Protein AF-A0A956JX40-F1 (afdb_monomer_lite)

Foldseek 3Di:
DVVLVVLVVLLVVLVVDDDPVSLLSNLVSLLLSLLVCLLVVVVVVSVVSLVVLVPRDDDPSSVLSNLQSLLSNCLSVVHCPPPDDPVVLVVVQVVLLVDLANPPVLLSSLVVCVVVVNVVSNLVSLVSCLVRPPDPPVVSCVSVVSSCVPNVVVNVPRDDPPDD

Radius of gyration: 16.61 Å; chains: 1; bounding box: 38×34×50 Å

Secondary structure (DSSP, 8-state):
-HHHHHHHHHHHHHHT--SHHHHHHHHHHHHHHHHHHHHTT-HHHHHHHHHHHHTSPPSHHHHHHHHHHHHHHHHHHT--TTS--HHHHHHHHHHHHTSS--TTHHHHHHHHHHHTT-HHHHHHHHHHHHHT-SS-HHHHHTT-GGGHHHHHHHHHTSPPPP--

Structure (mmCIF, N/CA/C/O backbone):
data_AF-A0A956JX40-F1
#
_entry.id   AF-A0A956JX40-F1
#
loop_
_atom_site.group_PDB
_atom_site.id
_atom_site.type_symbol
_atom_site.label_atom_id
_atom_site.label_alt_id
_atom_site.label_comp_id
_atom_site.label_asym_id
_atom_site.label_entity_id
_atom_site.label_seq_id
_atom_site.pdbx_PDB_ins_code
_atom_site.Cartn_x
_atom_site.Cartn_y
_atom_site.Cartn_z
_atom_site.occupancy
_atom_site.B_iso_or_equiv
_atom_site.auth_seq_id
_atom_site.auth_comp_id
_atom_site.auth_asym_id
_atom_site.auth_atom_id
_atom_site.pdbx_PDB_model_num
ATOM 1 N N . ALA A 1 1 ? -5.109 5.390 -17.761 1.00 65.25 1 ALA A N 1
ATOM 2 C CA . ALA A 1 1 ? -4.733 5.317 -19.189 1.00 65.25 1 ALA A CA 1
ATOM 3 C C . ALA A 1 1 ? -3.409 6.048 -19.447 1.00 65.25 1 ALA A C 1
ATOM 5 O O . ALA A 1 1 ? -2.399 5.370 -19.431 1.00 65.25 1 ALA A O 1
ATOM 6 N N . ALA A 1 2 ? -3.341 7.388 -19.491 1.00 82.44 2 ALA A N 1
ATOM 7 C CA . ALA A 1 2 ? -2.088 8.114 -19.795 1.00 82.44 2 ALA A CA 1
ATOM 8 C C . ALA A 1 2 ? -0.925 7.925 -18.786 1.00 82.44 2 ALA A C 1
ATOM 10 O O . ALA A 1 2 ? 0.239 7.865 -19.172 1.00 82.44 2 ALA A O 1
ATOM 11 N N . ALA A 1 3 ? -1.212 7.804 -17.483 1.00 85.19 3 ALA A N 1
ATOM 12 C CA . ALA A 1 3 ? -0.170 7.597 -16.468 1.00 85.19 3 ALA A CA 1
ATOM 13 C C . ALA A 1 3 ? 0.563 6.248 -16.620 1.00 85.19 3 ALA A C 1
ATOM 15 O O . ALA A 1 3 ? 1.774 6.184 -16.422 1.00 85.19 3 ALA A O 1
ATOM 16 N N . LEU A 1 4 ? -0.151 5.184 -17.012 1.00 90.50 4 LEU A N 1
ATOM 17 C CA . LEU A 1 4 ? 0.455 3.874 -17.279 1.00 90.50 4 LEU A CA 1
ATOM 18 C C . LEU A 1 4 ? 1.392 3.938 -18.490 1.00 90.50 4 LEU A C 1
ATOM 20 O O . LEU A 1 4 ? 2.499 3.409 -18.418 1.00 90.50 4 LEU A O 1
ATOM 24 N N . ASP A 1 5 ? 1.006 4.670 -19.538 1.00 92.12 5 ASP A N 1
ATOM 25 C CA . ASP A 1 5 ? 1.831 4.850 -20.737 1.00 92.12 5 ASP A CA 1
ATOM 26 C C . ASP A 1 5 ? 3.170 5.534 -20.414 1.00 92.12 5 ASP A C 1
ATOM 28 O O . ASP A 1 5 ? 4.213 5.186 -20.972 1.00 92.12 5 ASP A O 1
ATOM 32 N N . HIS A 1 6 ? 3.178 6.483 -19.469 1.00 92.69 6 HIS A N 1
ATOM 33 C CA . HIS A 1 6 ? 4.416 7.105 -18.997 1.00 92.69 6 HIS A CA 1
ATOM 34 C C . HIS A 1 6 ? 5.341 6.106 -18.294 1.00 92.69 6 HIS A C 1
ATOM 36 O O . HIS A 1 6 ? 6.550 6.124 -18.546 1.00 92.69 6 HIS A O 1
ATOM 42 N N . PHE A 1 7 ? 4.797 5.216 -17.459 1.00 93.38 7 PHE A N 1
ATOM 43 C CA . PHE A 1 7 ? 5.583 4.150 -16.837 1.00 93.38 7 PHE A CA 1
ATOM 44 C C . PHE A 1 7 ? 6.122 3.163 -17.879 1.00 93.38 7 PHE A C 1
ATOM 46 O O . PHE A 1 7 ? 7.309 2.840 -17.844 1.00 93.38 7 PHE A O 1
ATOM 53 N N . ASP A 1 8 ? 5.297 2.740 -18.838 1.00 91.81 8 ASP A N 1
ATOM 54 C CA . ASP A 1 8 ? 5.695 1.824 -19.917 1.00 91.81 8 ASP A CA 1
ATOM 55 C C . ASP A 1 8 ? 6.820 2.413 -20.777 1.00 91.81 8 ASP A C 1
ATOM 57 O O . ASP A 1 8 ? 7.834 1.760 -21.061 1.00 91.81 8 ASP A O 1
ATOM 61 N N . ARG A 1 9 ? 6.706 3.699 -21.121 1.00 92.56 9 ARG A N 1
ATOM 62 C CA . ARG A 1 9 ? 7.753 4.424 -21.842 1.00 92.56 9 ARG A CA 1
ATOM 63 C C . ARG A 1 9 ? 9.035 4.542 -21.019 1.00 92.56 9 ARG A C 1
ATOM 65 O O . ARG A 1 9 ? 10.121 4.339 -21.560 1.00 92.56 9 ARG A O 1
ATOM 72 N N . ALA A 1 10 ? 8.933 4.845 -19.726 1.00 92.44 10 ALA A N 1
ATOM 73 C CA . ALA A 1 10 ? 10.093 4.930 -18.843 1.00 92.44 10 ALA A CA 1
ATOM 74 C C . ALA A 1 10 ? 10.813 3.577 -18.708 1.00 92.44 10 ALA A C 1
ATOM 76 O O . ALA A 1 10 ? 12.040 3.528 -18.797 1.00 92.44 10 ALA A O 1
ATOM 77 N N . LEU A 1 11 ? 10.073 2.473 -18.561 1.00 91.25 11 LEU A N 1
ATOM 78 C CA . LEU A 1 11 ? 10.647 1.124 -18.524 1.00 91.25 11 LEU A CA 1
ATOM 79 C C . LEU A 1 11 ? 11.352 0.771 -19.835 1.00 91.25 11 LEU A C 1
ATOM 81 O O . LEU A 1 11 ? 12.468 0.253 -19.797 1.00 91.25 11 LEU A O 1
ATOM 85 N N . THR A 1 12 ? 10.758 1.126 -20.976 1.00 91.94 12 THR A N 1
ATOM 86 C CA . THR A 1 12 ? 11.370 0.934 -22.301 1.00 91.94 12 THR A CA 1
ATOM 87 C C . THR A 1 12 ? 12.703 1.680 -22.413 1.00 91.94 12 THR A C 1
ATOM 89 O O . THR A 1 12 ? 13.715 1.091 -22.792 1.00 91.94 12 THR A O 1
ATOM 92 N N . LEU A 1 13 ? 12.740 2.957 -22.012 1.00 90.50 13 LEU A N 1
ATOM 93 C CA . LEU A 1 13 ? 13.962 3.773 -22.024 1.00 90.50 13 LEU A CA 1
ATOM 94 C C . LEU A 1 13 ? 15.045 3.204 -21.099 1.00 90.50 13 LEU A C 1
ATOM 96 O O . LEU A 1 13 ? 16.218 3.128 -21.468 1.00 90.50 13 LEU A O 1
ATOM 100 N N . LEU A 1 14 ? 14.656 2.768 -19.899 1.00 89.19 14 LEU A N 1
ATOM 101 C CA . LEU A 1 14 ? 15.582 2.185 -18.934 1.00 89.19 14 LEU A CA 1
ATOM 102 C C . LEU A 1 14 ? 16.074 0.803 -19.372 1.00 89.19 14 LEU A C 1
ATOM 104 O O . LEU A 1 14 ? 17.187 0.431 -19.005 1.00 89.19 14 LEU A O 1
ATOM 108 N N . GLY A 1 15 ? 15.287 0.041 -20.139 1.00 84.06 15 GLY A N 1
ATOM 109 C CA . GLY A 1 15 ? 15.596 -1.311 -20.621 1.00 84.06 15 GLY A CA 1
ATOM 110 C C . GLY A 1 15 ? 16.892 -1.407 -21.430 1.00 84.06 15 GLY A C 1
ATOM 111 O O . GLY A 1 15 ? 17.646 -2.365 -21.263 1.00 84.06 15 GLY A O 1
ATOM 112 N N . GLY A 1 16 ? 17.205 -0.379 -22.224 1.00 79.62 16 GLY A N 1
ATOM 113 C CA . GLY A 1 16 ? 18.418 -0.320 -23.050 1.00 79.62 16 GLY A CA 1
ATOM 114 C C . GLY A 1 16 ? 19.705 0.050 -22.303 1.00 79.62 16 GLY A C 1
ATOM 115 O O . GLY A 1 16 ? 20.780 0.034 -22.895 1.00 79.62 16 GLY A O 1
ATOM 116 N N . SER A 1 17 ? 19.621 0.396 -21.015 1.00 80.56 17 SER A N 1
ATOM 117 C CA . SER A 1 17 ? 20.748 0.920 -20.233 1.00 80.56 17 SER A CA 1
ATOM 118 C C . SER A 1 17 ? 21.199 -0.036 -19.124 1.00 80.56 17 SER A C 1
ATOM 120 O O . SER A 1 17 ? 20.430 -0.856 -18.616 1.00 80.56 17 SER A O 1
ATOM 122 N N . ARG A 1 18 ? 22.471 0.078 -18.720 1.00 80.56 18 ARG A N 1
ATOM 123 C CA . ARG A 1 18 ? 23.087 -0.705 -17.633 1.00 80.56 18 ARG A CA 1
ATOM 124 C C . ARG A 1 18 ? 23.665 0.221 -16.564 1.00 80.56 18 ARG A C 1
ATOM 126 O O . ARG A 1 18 ? 24.062 1.342 -16.857 1.00 80.56 18 ARG A O 1
ATOM 133 N N . GLY A 1 19 ? 23.726 -0.263 -15.324 1.00 84.88 19 GLY A N 1
ATOM 134 C CA . GLY A 1 19 ? 24.317 0.454 -14.192 1.00 84.88 19 GLY A CA 1
ATOM 135 C C . GLY A 1 19 ? 23.463 0.378 -12.928 1.00 84.88 19 GLY A C 1
ATOM 136 O O . GLY A 1 19 ? 22.253 0.157 -12.986 1.00 84.88 19 GLY A O 1
ATOM 137 N N . ARG A 1 20 ? 24.093 0.580 -11.764 1.00 81.69 20 ARG A N 1
ATOM 138 C CA . ARG A 1 20 ? 23.421 0.473 -10.456 1.00 81.69 20 ARG A CA 1
ATOM 139 C C . ARG A 1 20 ? 22.258 1.461 -10.314 1.00 81.69 20 ARG A C 1
ATOM 141 O O . ARG A 1 20 ? 21.185 1.078 -9.860 1.00 81.69 20 ARG A O 1
ATOM 148 N N . TRP A 1 21 ? 22.457 2.703 -10.754 1.00 85.62 21 TRP A N 1
ATOM 149 C CA . TRP A 1 21 ? 21.423 3.742 -10.743 1.00 85.62 21 TRP A CA 1
ATOM 150 C C . TRP A 1 21 ? 20.262 3.428 -11.687 1.00 85.62 21 TRP A C 1
ATOM 152 O O . TRP A 1 21 ? 19.109 3.612 -11.315 1.00 85.62 21 TRP A O 1
ATOM 162 N N . VAL A 1 22 ? 20.555 2.872 -12.866 1.00 87.88 22 VAL A N 1
ATOM 163 C CA . VAL A 1 22 ? 19.535 2.426 -13.828 1.00 87.88 22 VAL A CA 1
ATOM 164 C C . VAL A 1 22 ? 18.705 1.285 -13.242 1.00 87.88 22 VAL A C 1
ATOM 166 O O . VAL A 1 22 ? 17.486 1.290 -13.373 1.00 87.88 22 VAL A O 1
ATOM 169 N N . SER A 1 23 ? 19.341 0.336 -12.548 1.00 86.81 23 SER A N 1
ATOM 170 C CA . SER A 1 23 ? 18.646 -0.758 -11.857 1.00 86.81 23 SER A CA 1
ATOM 171 C C . SER A 1 23 ? 17.694 -0.241 -10.776 1.00 86.81 23 SER A C 1
ATOM 173 O O . SER A 1 23 ? 16.539 -0.659 -10.720 1.00 86.81 23 SER A O 1
ATOM 175 N N . ALA A 1 24 ? 18.152 0.702 -9.947 1.00 88.50 24 ALA A N 1
ATOM 176 C CA . ALA A 1 24 ? 17.311 1.317 -8.924 1.00 88.50 24 ALA A CA 1
ATOM 177 C C . ALA A 1 24 ? 16.143 2.093 -9.556 1.00 88.50 24 ALA A C 1
ATOM 179 O O . ALA A 1 24 ? 14.994 1.904 -9.166 1.00 88.50 24 ALA A O 1
ATOM 180 N N . ALA A 1 25 ? 16.407 2.898 -10.590 1.00 90.75 25 ALA A N 1
ATOM 181 C CA . ALA A 1 25 ? 15.365 3.611 -11.324 1.00 90.75 25 ALA A CA 1
ATOM 182 C C . ALA A 1 25 ? 14.337 2.646 -11.933 1.00 90.75 25 ALA A C 1
ATOM 184 O O . ALA A 1 25 ? 13.138 2.854 -11.777 1.00 90.75 25 ALA A O 1
ATOM 185 N N . ARG A 1 26 ? 14.784 1.546 -12.552 1.00 90.31 26 ARG A N 1
ATOM 186 C CA . ARG A 1 26 ? 13.894 0.538 -13.143 1.00 90.31 26 ARG A CA 1
ATOM 187 C C . ARG A 1 26 ? 12.998 -0.107 -12.092 1.00 90.31 26 ARG A C 1
ATOM 189 O O . ARG A 1 26 ? 11.797 -0.187 -12.307 1.00 90.31 26 ARG A O 1
ATOM 196 N N . ALA A 1 27 ? 13.550 -0.505 -10.948 1.00 90.62 27 ALA A N 1
ATOM 197 C CA . ALA A 1 27 ? 12.760 -1.074 -9.857 1.00 90.62 27 ALA A CA 1
ATOM 198 C C . ALA A 1 27 ? 11.765 -0.065 -9.260 1.00 90.62 27 ALA A C 1
ATOM 200 O O . ALA A 1 27 ? 10.644 -0.434 -8.911 1.00 90.62 27 ALA A O 1
ATOM 201 N N . MET A 1 28 ? 12.137 1.216 -9.175 1.00 91.88 28 MET A N 1
ATOM 202 C CA . MET A 1 28 ? 11.223 2.274 -8.741 1.00 91.88 28 MET A CA 1
ATOM 203 C C . MET A 1 28 ? 10.053 2.427 -9.719 1.00 91.88 28 MET A C 1
ATOM 205 O O . MET A 1 28 ? 8.903 2.367 -9.302 1.00 91.88 28 MET A O 1
ATOM 209 N N . VAL A 1 29 ? 10.337 2.553 -11.017 1.00 93.06 29 VAL A N 1
ATOM 210 C CA . VAL A 1 29 ? 9.310 2.690 -12.062 1.00 93.06 29 VAL A CA 1
ATOM 211 C C . VAL A 1 29 ? 8.418 1.444 -12.116 1.00 93.06 29 VAL A C 1
ATOM 213 O O . VAL A 1 29 ? 7.198 1.577 -12.152 1.00 93.06 29 VAL A O 1
ATOM 216 N N . ALA A 1 30 ? 8.999 0.243 -12.055 1.00 92.88 30 ALA A N 1
ATOM 217 C CA . ALA A 1 30 ? 8.253 -1.014 -12.078 1.00 92.88 30 ALA A CA 1
ATOM 218 C C . ALA A 1 30 ? 7.329 -1.163 -10.859 1.00 92.88 30 ALA A C 1
ATOM 220 O O . ALA A 1 30 ? 6.160 -1.512 -11.013 1.00 92.88 30 ALA A O 1
ATOM 221 N N . SER A 1 31 ? 7.816 -0.851 -9.653 1.00 94.00 31 SER A N 1
ATOM 222 C CA . SER A 1 31 ? 6.989 -0.937 -8.439 1.00 94.00 31 SER A CA 1
ATOM 223 C C . SER A 1 31 ? 5.857 0.088 -8.457 1.00 94.00 31 SER A C 1
ATOM 225 O O . SER A 1 31 ? 4.710 -0.293 -8.244 1.00 94.00 31 SER A O 1
ATOM 227 N N . SER A 1 32 ? 6.126 1.347 -8.820 1.00 93.31 32 SER A N 1
ATOM 228 C CA . SER A 1 32 ? 5.081 2.372 -8.959 1.00 93.31 32 SER A CA 1
ATOM 229 C C . SER A 1 32 ? 4.034 2.014 -10.015 1.00 93.31 32 SER A C 1
ATOM 231 O O . SER A 1 32 ? 2.841 2.183 -9.773 1.00 93.31 32 SER A O 1
ATOM 233 N N . ARG A 1 33 ? 4.455 1.460 -11.159 1.00 95.19 33 ARG A N 1
ATOM 234 C CA . ARG A 1 33 ? 3.534 0.950 -12.181 1.00 95.19 33 ARG A CA 1
ATOM 235 C C . ARG A 1 33 ? 2.650 -0.168 -11.634 1.00 95.19 33 ARG A C 1
ATOM 237 O O . ARG A 1 33 ? 1.445 -0.150 -11.857 1.00 95.19 33 ARG A O 1
ATOM 244 N N . THR A 1 34 ? 3.245 -1.123 -10.922 1.00 95.56 34 THR A N 1
ATOM 245 C CA . THR A 1 34 ? 2.523 -2.266 -10.343 1.00 95.56 34 THR A CA 1
ATOM 246 C C . THR A 1 34 ? 1.482 -1.798 -9.329 1.00 95.56 34 THR A C 1
ATOM 248 O O . THR A 1 34 ? 0.342 -2.250 -9.364 1.00 95.56 34 THR A O 1
ATOM 251 N N . MET A 1 35 ? 1.840 -0.840 -8.468 1.00 93.81 35 MET A N 1
ATOM 252 C CA . MET A 1 35 ? 0.905 -0.245 -7.509 1.00 93.81 35 MET A CA 1
ATOM 253 C C . MET A 1 35 ? -0.255 0.460 -8.217 1.00 93.81 35 MET A C 1
ATOM 255 O O . MET A 1 35 ? -1.408 0.246 -7.859 1.00 93.81 35 MET A O 1
ATOM 259 N N . LEU A 1 36 ? 0.027 1.226 -9.277 1.00 93.81 36 LEU A N 1
ATOM 260 C CA . LEU A 1 36 ? -1.019 1.874 -10.066 1.00 93.81 36 LEU A CA 1
ATOM 261 C C . LEU A 1 36 ? -1.959 0.858 -10.739 1.00 93.81 36 LEU A C 1
ATOM 263 O O . LEU A 1 36 ? -3.162 1.088 -10.780 1.00 93.81 36 LEU A O 1
ATOM 267 N N . LEU A 1 37 ? -1.446 -0.265 -11.252 1.00 95.31 37 LEU A N 1
ATOM 268 C CA . LEU A 1 37 ? -2.291 -1.322 -11.827 1.00 95.31 37 LEU A CA 1
ATOM 269 C C . LEU A 1 37 ? -3.239 -1.923 -10.776 1.00 95.31 37 LEU A C 1
ATOM 271 O O . LEU A 1 37 ? -4.420 -2.116 -11.064 1.00 95.31 37 LEU A O 1
ATOM 275 N N . TRP A 1 38 ? -2.754 -2.149 -9.552 1.00 94.94 38 TRP A N 1
ATOM 276 C CA . TRP A 1 38 ? -3.580 -2.602 -8.428 1.00 94.94 38 TRP A CA 1
ATOM 277 C C . TRP A 1 38 ? -4.667 -1.591 -8.030 1.00 94.94 38 TRP A C 1
ATOM 279 O O . TRP A 1 38 ? -5.816 -1.981 -7.791 1.00 94.94 38 TRP A O 1
ATOM 289 N N . GLU A 1 39 ? -4.338 -0.298 -8.000 1.00 91.69 39 GLU A N 1
ATOM 290 C CA . GLU A 1 39 ? -5.308 0.777 -7.739 1.00 91.69 39 GLU A CA 1
ATOM 291 C C . GLU A 1 39 ? -6.381 0.853 -8.833 1.00 91.69 39 GLU A C 1
ATOM 293 O O . GLU A 1 39 ? -7.571 0.943 -8.535 1.00 91.69 39 GLU A O 1
ATOM 298 N N . LEU A 1 40 ? -5.984 0.718 -10.101 1.00 92.69 40 LEU A N 1
ATOM 299 C CA . LEU A 1 40 ? -6.898 0.737 -11.248 1.00 92.69 40 LEU A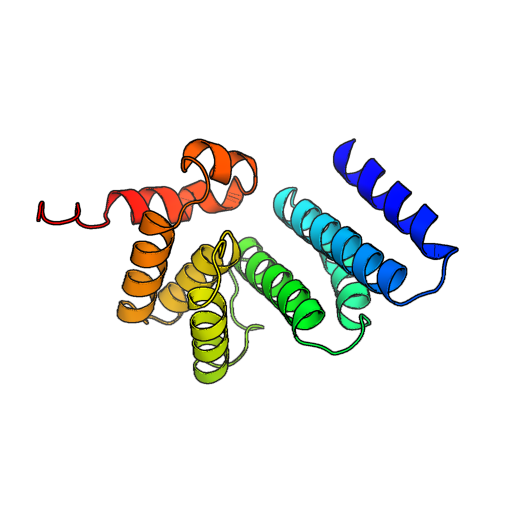 CA 1
ATOM 300 C C . LEU A 1 40 ? -7.730 -0.547 -11.406 1.00 92.69 40 LEU A C 1
ATOM 302 O O . LEU A 1 40 ? -8.610 -0.592 -12.261 1.00 92.69 40 LEU A O 1
ATOM 306 N N . GLY A 1 41 ? -7.469 -1.589 -10.609 1.00 93.00 41 GLY A N 1
ATOM 307 C CA . GLY A 1 41 ? -8.165 -2.875 -10.713 1.00 93.00 41 GLY A CA 1
ATOM 308 C C . GLY A 1 41 ? -7.725 -3.739 -11.903 1.00 93.00 41 GLY A C 1
ATOM 309 O O . GLY A 1 41 ? -8.385 -4.724 -12.221 1.00 93.00 41 GLY A O 1
ATOM 310 N N . GLU A 1 42 ? -6.594 -3.418 -12.531 1.00 94.94 42 GLU A N 1
ATOM 311 C CA . GLU A 1 42 ? -5.995 -4.135 -13.667 1.00 94.94 42 GLU A CA 1
ATOM 312 C C . GLU A 1 42 ? -5.235 -5.385 -13.180 1.00 94.94 42 GLU A C 1
ATOM 314 O O . GLU A 1 42 ? -4.018 -5.507 -13.348 1.00 94.94 42 GLU A O 1
ATOM 319 N N . ARG A 1 43 ? -5.953 -6.299 -12.512 1.00 93.94 43 ARG A N 1
ATOM 320 C CA . ARG A 1 43 ? -5.384 -7.400 -11.710 1.00 93.94 43 ARG A CA 1
ATOM 321 C C . ARG A 1 43 ? -4.424 -8.290 -12.493 1.00 93.94 43 ARG A C 1
ATOM 323 O O . ARG A 1 43 ? -3.287 -8.456 -12.069 1.00 93.94 43 ARG A O 1
ATOM 330 N N . ASP A 1 44 ? -4.832 -8.792 -13.655 1.00 93.81 44 ASP A N 1
ATOM 331 C CA . ASP A 1 44 ? -4.004 -9.711 -14.452 1.00 93.81 44 ASP A CA 1
ATOM 332 C C . ASP A 1 44 ? -2.675 -9.066 -14.870 1.00 93.81 44 ASP A C 1
ATOM 334 O O . ASP A 1 44 ? -1.611 -9.688 -14.832 1.00 93.81 44 ASP A O 1
ATOM 338 N N . ARG A 1 45 ? -2.715 -7.774 -15.217 1.00 94.06 45 ARG A N 1
ATOM 339 C CA . ARG A 1 45 ? -1.520 -7.000 -15.573 1.00 94.06 45 ARG A CA 1
ATOM 340 C C . ARG A 1 45 ? -0.650 -6.715 -14.354 1.00 94.06 45 ARG A C 1
ATOM 342 O O . ARG A 1 45 ? 0.573 -6.730 -14.483 1.00 94.06 45 ARG A O 1
ATOM 349 N N . ALA A 1 46 ? -1.258 -6.438 -13.201 1.00 95.00 46 ALA A N 1
ATOM 350 C CA . ALA A 1 46 ? -0.538 -6.231 -11.950 1.00 95.00 46 ALA A CA 1
ATOM 351 C C . ALA A 1 46 ? 0.194 -7.514 -11.526 1.00 95.00 46 ALA A C 1
ATOM 353 O O . ALA A 1 46 ? 1.385 -7.473 -11.216 1.00 95.00 46 ALA A O 1
ATOM 354 N N . GLU A 1 47 ? -0.474 -8.664 -11.604 1.00 93.56 47 GLU A N 1
ATOM 355 C CA . GLU A 1 47 ? 0.123 -9.965 -11.292 1.00 93.56 47 GLU A CA 1
ATOM 356 C C . GLU A 1 47 ? 1.278 -10.308 -12.235 1.00 93.56 47 GLU A C 1
ATOM 358 O O . GLU A 1 47 ? 2.347 -10.712 -11.777 1.00 93.56 47 GLU A O 1
ATOM 363 N N . ALA A 1 48 ? 1.134 -10.048 -13.540 1.00 91.75 48 ALA A N 1
ATOM 364 C CA . ALA A 1 48 ? 2.222 -10.254 -14.498 1.00 91.75 48 ALA A CA 1
ATOM 365 C C . ALA A 1 48 ? 3.500 -9.476 -14.116 1.00 91.75 48 ALA A C 1
ATOM 367 O O . ALA A 1 48 ? 4.611 -9.981 -14.277 1.00 91.75 48 ALA A O 1
ATOM 368 N N . THR A 1 49 ? 3.359 -8.276 -13.541 1.00 90.88 49 THR A N 1
ATOM 369 C CA . THR A 1 49 ? 4.505 -7.466 -13.092 1.00 90.88 49 THR A CA 1
ATOM 370 C C . THR A 1 49 ? 5.125 -7.908 -11.767 1.00 90.88 49 THR A C 1
ATOM 372 O O . THR A 1 49 ? 6.273 -7.555 -11.482 1.00 90.88 49 THR A O 1
ATOM 375 N N . MET A 1 50 ? 4.429 -8.713 -10.958 1.00 89.50 50 MET A N 1
ATOM 376 C CA . MET A 1 50 ? 4.966 -9.209 -9.684 1.00 89.50 50 MET A CA 1
ATOM 377 C C . MET A 1 50 ? 6.219 -10.070 -9.893 1.00 89.50 50 MET A C 1
ATOM 379 O O . MET A 1 50 ? 7.178 -9.966 -9.123 1.00 89.50 50 MET A O 1
ATOM 383 N N . ALA A 1 51 ? 6.249 -10.869 -10.964 1.00 83.38 51 ALA A N 1
ATOM 384 C CA . ALA A 1 51 ? 7.404 -11.691 -11.323 1.00 83.38 51 ALA A CA 1
ATOM 385 C C . ALA A 1 51 ? 8.646 -10.840 -11.650 1.00 83.38 51 ALA A C 1
ATOM 387 O O . ALA A 1 51 ? 9.758 -11.158 -11.225 1.00 83.38 51 ALA A O 1
ATOM 388 N N . GLU A 1 52 ? 8.461 -9.715 -12.344 1.00 82.31 52 GLU A N 1
ATOM 389 C CA . GLU A 1 52 ? 9.550 -8.785 -12.667 1.00 82.31 52 GLU A CA 1
ATOM 390 C C . GLU A 1 52 ? 10.129 -8.134 -11.405 1.00 82.31 52 GLU A C 1
ATOM 392 O O . GLU A 1 52 ? 11.346 -7.982 -11.271 1.00 82.31 52 GLU A O 1
ATOM 397 N N . LEU A 1 53 ? 9.268 -7.789 -10.442 1.00 87.12 53 LEU A N 1
ATOM 398 C CA . LEU A 1 53 ? 9.694 -7.247 -9.153 1.00 87.12 53 LEU A CA 1
ATOM 399 C C . LEU A 1 53 ? 10.460 -8.273 -8.319 1.00 87.12 53 LEU A C 1
ATOM 401 O O . LEU A 1 53 ? 11.451 -7.911 -7.677 1.00 87.12 53 LEU A O 1
ATOM 405 N N . ALA A 1 54 ? 10.049 -9.540 -8.349 1.00 85.94 54 ALA A N 1
ATOM 406 C CA . ALA A 1 54 ? 10.759 -10.625 -7.677 1.00 85.94 54 ALA A CA 1
ATOM 407 C C . ALA A 1 54 ? 12.186 -10.814 -8.225 1.00 85.94 54 ALA A C 1
ATOM 409 O O . ALA A 1 54 ? 13.092 -11.147 -7.466 1.00 85.94 54 ALA A O 1
ATOM 410 N N . ALA A 1 55 ? 12.409 -10.521 -9.510 1.00 84.38 55 ALA A N 1
ATOM 411 C CA . ALA A 1 55 ? 13.721 -10.602 -10.153 1.00 84.38 55 ALA A CA 1
ATOM 412 C C . ALA A 1 55 ? 14.645 -9.394 -9.875 1.00 84.38 55 ALA A C 1
ATOM 414 O O . ALA A 1 55 ? 15.800 -9.385 -10.309 1.00 84.38 55 ALA A O 1
ATOM 415 N N . THR A 1 56 ? 14.173 -8.352 -9.176 1.00 86.56 56 THR A N 1
ATOM 416 C CA . THR A 1 56 ? 15.028 -7.200 -8.837 1.00 86.56 56 THR A CA 1
ATOM 417 C C . THR A 1 56 ? 16.104 -7.580 -7.806 1.00 86.56 56 THR A C 1
ATOM 419 O O . THR A 1 56 ? 15.863 -8.452 -6.970 1.00 86.56 56 THR A O 1
ATOM 422 N N . PRO A 1 57 ? 17.290 -6.931 -7.811 1.00 88.25 57 PRO A N 1
ATOM 423 C CA . PRO A 1 57 ? 18.408 -7.323 -6.950 1.00 88.25 57 PRO A CA 1
ATOM 424 C C . PRO A 1 57 ? 18.059 -7.419 -5.452 1.00 88.25 57 PRO A C 1
ATOM 426 O O . PRO A 1 57 ? 17.114 -6.774 -4.977 1.00 88.25 57 PRO A O 1
ATOM 429 N N . PRO A 1 58 ? 18.836 -8.183 -4.665 1.00 89.00 58 PRO A N 1
ATOM 430 C CA . PRO A 1 58 ? 18.702 -8.163 -3.216 1.00 89.00 58 PRO A CA 1
ATOM 431 C C . PRO A 1 58 ? 19.130 -6.804 -2.645 1.00 89.00 58 PRO A C 1
ATOM 433 O O . PRO A 1 58 ? 19.906 -6.054 -3.246 1.00 89.00 58 PRO A O 1
ATOM 436 N N . GLY A 1 59 ? 18.638 -6.496 -1.447 1.00 90.12 59 GLY A N 1
ATOM 437 C CA . GLY A 1 59 ? 19.027 -5.312 -0.683 1.00 90.12 59 GLY A CA 1
ATOM 438 C C . GLY A 1 59 ? 17.834 -4.590 -0.072 1.00 90.12 59 GLY A C 1
ATOM 439 O O . GLY A 1 59 ? 16.739 -4.596 -0.630 1.00 90.12 59 GLY A O 1
ATOM 440 N N . ALA A 1 60 ? 18.064 -3.923 1.061 1.00 89.00 60 ALA A N 1
ATOM 441 C CA . ALA A 1 60 ? 17.008 -3.323 1.881 1.00 89.00 60 ALA A CA 1
ATOM 442 C C . ALA A 1 60 ? 16.074 -2.382 1.099 1.00 89.00 60 ALA A C 1
ATOM 444 O O . ALA A 1 60 ? 14.864 -2.390 1.311 1.00 89.00 60 ALA A O 1
ATOM 445 N N . TRP A 1 61 ? 16.620 -1.602 0.162 1.00 88.44 61 TRP A N 1
ATOM 446 C CA . TRP A 1 61 ? 15.824 -0.692 -0.662 1.00 88.44 61 TRP A CA 1
ATOM 447 C C . TRP A 1 61 ? 14.909 -1.425 -1.661 1.00 88.44 61 TRP A C 1
ATOM 449 O O . TRP A 1 61 ? 13.755 -1.037 -1.819 1.00 88.44 61 TRP A O 1
ATOM 459 N N . TYR A 1 62 ? 15.387 -2.495 -2.309 1.00 91.69 62 TYR A N 1
ATOM 460 C CA . TYR A 1 62 ? 14.566 -3.296 -3.227 1.00 91.69 62 TYR A CA 1
ATOM 461 C C . TYR A 1 62 ? 13.521 -4.113 -2.462 1.00 91.69 62 TYR A C 1
ATOM 463 O O . TYR A 1 62 ? 12.363 -4.166 -2.871 1.00 91.69 62 TYR A O 1
ATOM 471 N N . GLU A 1 63 ? 13.906 -4.681 -1.314 1.00 91.69 63 GLU A N 1
ATOM 472 C CA . GLU A 1 63 ? 12.985 -5.408 -0.437 1.00 91.69 63 GLU A CA 1
ATOM 473 C C . GLU A 1 63 ? 11.837 -4.534 0.039 1.00 91.69 63 GLU A C 1
ATOM 475 O O . GLU A 1 63 ? 10.687 -4.957 0.006 1.00 91.69 63 GLU A O 1
ATOM 480 N N . LEU A 1 64 ? 12.121 -3.288 0.414 1.00 90.25 64 LEU A N 1
ATOM 481 C CA . LEU A 1 64 ? 11.076 -2.337 0.759 1.00 90.25 64 LEU A CA 1
ATOM 482 C C . LEU A 1 64 ? 10.034 -2.208 -0.361 1.00 90.25 64 LEU A C 1
ATOM 484 O O . LEU A 1 64 ? 8.839 -2.290 -0.100 1.00 90.25 64 LEU A O 1
ATOM 488 N N . ARG A 1 65 ? 10.480 -2.018 -1.609 1.00 91.19 65 ARG A N 1
ATOM 489 C CA . ARG A 1 65 ? 9.571 -1.865 -2.754 1.00 91.19 65 ARG A CA 1
ATOM 490 C C . ARG A 1 65 ? 8.743 -3.126 -2.987 1.00 91.19 65 ARG A C 1
ATOM 492 O O . ARG A 1 65 ? 7.547 -3.017 -3.234 1.00 91.19 65 ARG A O 1
ATOM 499 N N . ARG A 1 66 ? 9.351 -4.311 -2.861 1.00 92.56 66 ARG A N 1
ATOM 500 C CA . ARG A 1 66 ? 8.631 -5.592 -2.948 1.00 92.56 66 ARG A CA 1
ATOM 501 C C . ARG A 1 66 ? 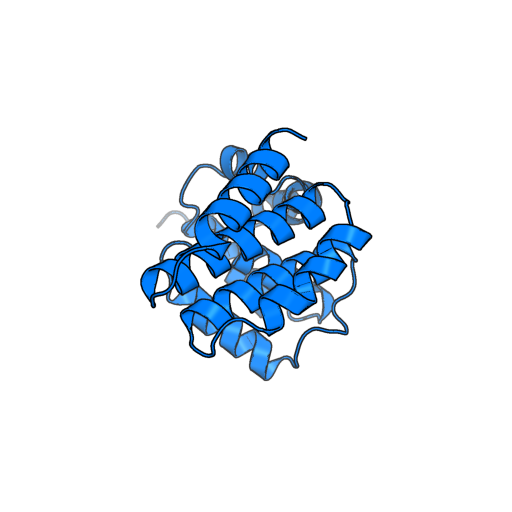7.556 -5.711 -1.867 1.00 92.56 66 ARG A C 1
ATOM 503 O O . ARG A 1 66 ? 6.435 -6.1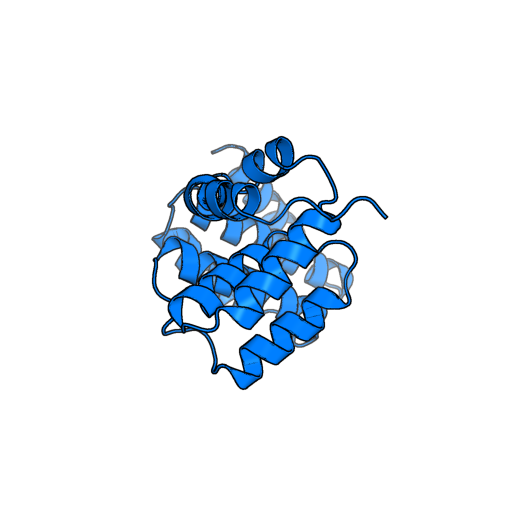03 -2.172 1.00 92.56 66 ARG A O 1
ATOM 510 N N . ARG A 1 67 ? 7.881 -5.354 -0.622 1.00 93.69 67 ARG A N 1
ATOM 511 C CA . ARG A 1 67 ? 6.949 -5.407 0.518 1.00 93.69 67 ARG A CA 1
ATOM 512 C C . ARG A 1 67 ? 5.759 -4.475 0.322 1.00 93.69 67 ARG A C 1
ATOM 514 O O . ARG A 1 67 ? 4.634 -4.935 0.456 1.00 93.69 67 ARG A O 1
ATOM 521 N N . ALA A 1 68 ? 6.003 -3.225 -0.073 1.00 93.12 68 ALA A N 1
ATOM 522 C CA . ALA A 1 68 ? 4.947 -2.250 -0.351 1.00 93.12 68 ALA A CA 1
ATOM 523 C C . ALA A 1 68 ? 3.931 -2.783 -1.376 1.00 93.12 68 ALA A C 1
ATOM 525 O O . ALA A 1 68 ? 2.723 -2.753 -1.151 1.00 93.12 68 ALA A O 1
ATOM 526 N N . VAL A 1 69 ? 4.423 -3.364 -2.476 1.00 95.06 69 VAL A N 1
ATOM 527 C CA . VAL A 1 69 ? 3.561 -3.953 -3.508 1.00 95.06 69 VAL A CA 1
ATOM 528 C C . VAL A 1 69 ? 2.810 -5.186 -2.990 1.00 95.06 69 VAL A C 1
ATOM 530 O O . VAL A 1 69 ? 1.625 -5.331 -3.279 1.00 95.06 69 VAL A O 1
ATOM 533 N N . ARG A 1 70 ? 3.460 -6.064 -2.211 1.00 95.69 70 ARG A N 1
ATOM 534 C CA . ARG A 1 70 ? 2.805 -7.245 -1.611 1.00 95.69 70 ARG A CA 1
ATOM 535 C C . ARG A 1 70 ? 1.682 -6.857 -0.651 1.00 95.69 70 ARG A C 1
ATOM 537 O O . ARG A 1 70 ? 0.624 -7.474 -0.696 1.00 95.69 70 ARG A O 1
ATOM 544 N N . LEU A 1 71 ? 1.904 -5.840 0.178 1.00 96.69 71 LEU A N 1
ATOM 545 C CA . LEU A 1 71 ? 0.900 -5.317 1.101 1.00 96.69 71 LEU A CA 1
ATOM 546 C C . LEU A 1 71 ? -0.295 -4.726 0.350 1.00 96.69 71 LEU A C 1
ATOM 548 O O . LEU A 1 71 ? -1.436 -5.058 0.658 1.00 96.69 71 LEU A O 1
ATOM 552 N N . LEU A 1 72 ? -0.043 -3.918 -0.684 1.00 95.81 72 LEU A N 1
ATOM 553 C CA . LEU A 1 72 ? -1.119 -3.362 -1.503 1.00 95.81 72 LEU A CA 1
ATOM 554 C C . LEU A 1 72 ? -1.899 -4.462 -2.232 1.00 95.81 72 LEU A C 1
ATOM 556 O O . LEU A 1 72 ? -3.123 -4.427 -2.249 1.00 95.81 72 LEU A O 1
ATOM 560 N N . ARG A 1 73 ? -1.214 -5.463 -2.797 1.00 95.88 73 ARG A N 1
ATOM 561 C CA . ARG A 1 73 ? -1.866 -6.631 -3.403 1.00 95.88 73 ARG A CA 1
ATOM 562 C C . ARG A 1 73 ? -2.806 -7.315 -2.410 1.00 95.88 73 ARG A C 1
ATOM 564 O O . ARG A 1 73 ? -3.966 -7.524 -2.747 1.00 95.88 73 ARG A O 1
ATOM 571 N N . ALA A 1 74 ? -2.312 -7.641 -1.214 1.00 97.12 74 ALA A N 1
ATOM 572 C CA . ALA A 1 74 ? -3.106 -8.291 -0.173 1.00 97.12 74 ALA A CA 1
ATOM 573 C C . ALA A 1 74 ? -4.359 -7.470 0.163 1.00 97.12 74 ALA A C 1
ATOM 575 O O . ALA A 1 74 ? -5.470 -7.993 0.129 1.00 97.12 74 ALA A O 1
ATOM 576 N N . TYR A 1 75 ? -4.192 -6.159 0.353 1.00 97.00 75 TYR A N 1
ATOM 577 C CA . TYR A 1 75 ? -5.297 -5.234 0.593 1.00 97.00 75 TYR A CA 1
ATOM 578 C C . TYR A 1 75 ? -6.325 -5.217 -0.550 1.00 97.00 75 TYR A C 1
ATOM 580 O O . TYR A 1 75 ? -7.526 -5.336 -0.326 1.00 97.00 75 TYR A O 1
ATOM 588 N N . ARG A 1 76 ? -5.875 -5.113 -1.807 1.00 95.56 76 ARG A N 1
ATOM 589 C CA . ARG A 1 76 ? -6.760 -5.037 -2.988 1.00 95.56 76 ARG A CA 1
ATOM 590 C C . ARG A 1 76 ? -7.483 -6.348 -3.304 1.00 95.56 76 ARG A C 1
ATOM 592 O O . ARG A 1 76 ? -8.487 -6.325 -4.025 1.00 95.56 76 ARG A O 1
ATOM 599 N N . LEU A 1 77 ? -6.967 -7.466 -2.804 1.00 95.50 77 LEU A N 1
ATOM 600 C CA . LEU A 1 77 ? -7.597 -8.783 -2.879 1.00 95.50 77 LEU A CA 1
ATOM 601 C C . LEU A 1 77 ? -8.410 -9.131 -1.624 1.00 95.50 77 LEU A C 1
ATOM 603 O O . LEU A 1 77 ? -9.109 -10.138 -1.646 1.00 95.50 77 LEU A O 1
ATOM 607 N N . ASP A 1 78 ? -8.341 -8.302 -0.577 1.00 96.31 78 ASP A N 1
ATOM 608 C CA . ASP A 1 78 ? -8.867 -8.583 0.763 1.00 96.31 78 ASP A CA 1
ATOM 609 C C . ASP A 1 78 ? -8.390 -9.940 1.333 1.00 96.31 78 ASP A C 1
ATOM 611 O O . ASP A 1 78 ? -9.135 -10.681 1.976 1.00 96.31 78 ASP A O 1
ATOM 615 N N . ASP A 1 79 ? -7.125 -10.283 1.064 1.00 96.25 79 ASP A N 1
ATOM 616 C CA . ASP A 1 79 ? -6.523 -11.580 1.391 1.00 96.25 79 ASP A CA 1
ATOM 617 C C . ASP A 1 79 ? -5.067 -11.426 1.851 1.00 96.25 79 ASP A C 1
ATOM 619 O O . ASP A 1 79 ? -4.186 -11.045 1.078 1.00 96.25 79 ASP A O 1
ATOM 623 N N . ASP A 1 80 ? -4.805 -11.743 3.119 1.00 95.44 80 ASP A N 1
ATOM 624 C CA . ASP A 1 80 ? -3.498 -11.627 3.768 1.00 95.44 80 ASP A CA 1
ATOM 625 C C . ASP A 1 80 ? -2.735 -12.959 3.889 1.00 95.44 80 ASP A C 1
ATOM 627 O O . ASP A 1 80 ? -1.642 -12.989 4.457 1.00 95.44 80 ASP A O 1
ATOM 631 N N . ARG A 1 81 ? -3.252 -14.060 3.322 1.00 93.06 81 ARG A N 1
ATOM 632 C CA . ARG A 1 81 ? -2.658 -15.407 3.471 1.00 93.06 81 ARG A CA 1
ATOM 633 C C . ARG A 1 81 ? -1.260 -15.553 2.866 1.00 93.06 81 ARG A C 1
AT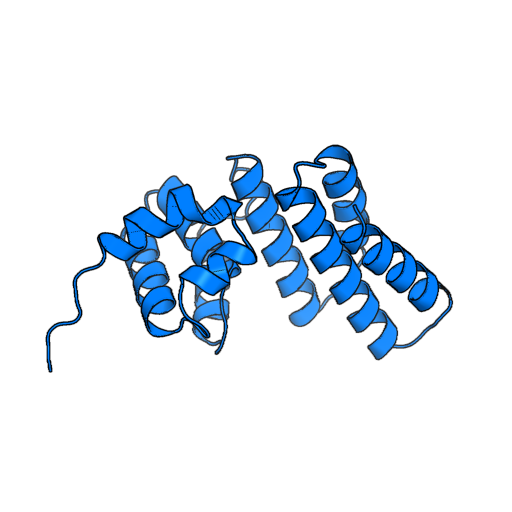OM 635 O O . ARG A 1 81 ? -0.473 -16.363 3.342 1.00 93.06 81 ARG A O 1
ATOM 642 N N . ASP A 1 82 ? -0.943 -14.765 1.839 1.00 90.50 82 ASP A N 1
ATOM 643 C CA . ASP A 1 82 ? 0.369 -14.770 1.172 1.00 90.50 82 ASP A CA 1
ATOM 644 C C . ASP A 1 82 ? 1.400 -13.843 1.855 1.00 90.50 82 ASP A C 1
ATOM 646 O O . ASP A 1 82 ? 2.535 -13.682 1.376 1.00 90.50 82 ASP A O 1
ATOM 650 N N . LEU A 1 83 ? 1.013 -13.162 2.937 1.00 96.25 83 LEU A N 1
ATOM 651 C CA . LEU A 1 83 ? 1.915 -12.342 3.743 1.00 96.25 83 LEU A CA 1
ATOM 652 C C . LEU A 1 83 ? 2.678 -13.217 4.749 1.00 96.25 83 LEU A C 1
ATOM 654 O O . LEU A 1 83 ? 2.200 -14.285 5.123 1.00 96.25 83 LEU A O 1
ATOM 658 N N . PRO A 1 84 ? 3.889 -12.806 5.169 1.00 96.75 84 PRO A N 1
ATOM 659 C CA . PRO A 1 84 ? 4.678 -13.598 6.108 1.00 96.75 84 PRO A CA 1
ATOM 660 C C . PRO A 1 84 ? 4.023 -13.674 7.499 1.00 96.75 84 PRO A C 1
ATOM 662 O O . PRO A 1 84 ? 2.986 -13.056 7.755 1.00 96.75 84 PRO A O 1
ATOM 665 N N . ASP A 1 85 ? 4.639 -14.444 8.392 1.00 96.94 85 ASP A N 1
ATOM 666 C CA . ASP A 1 85 ? 4.248 -14.558 9.800 1.00 96.94 85 ASP A CA 1
ATOM 667 C C . ASP A 1 85 ? 4.295 -13.221 10.566 1.00 96.94 85 ASP A C 1
ATOM 669 O O . ASP A 1 85 ? 4.809 -12.206 10.082 1.00 96.94 85 ASP A O 1
ATOM 673 N N . ASP A 1 86 ? 3.712 -13.227 11.766 1.00 96.69 86 ASP A N 1
ATOM 674 C CA . ASP A 1 86 ? 3.583 -12.0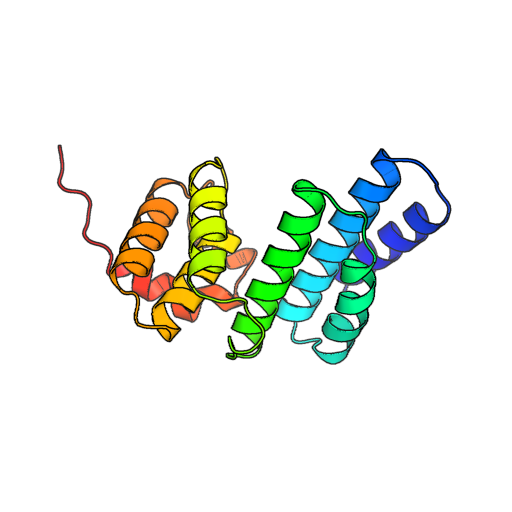40 12.616 1.00 96.69 86 ASP A CA 1
ATOM 675 C C . ASP A 1 86 ? 4.943 -11.469 13.016 1.00 96.69 86 ASP A C 1
ATOM 677 O O . ASP A 1 86 ? 5.137 -10.259 12.929 1.00 96.69 86 ASP A O 1
ATOM 681 N N . ASP A 1 87 ? 5.915 -12.320 13.354 1.00 97.38 87 ASP A N 1
ATOM 682 C CA . ASP A 1 87 ? 7.271 -11.889 13.714 1.00 97.38 87 ASP A CA 1
ATOM 683 C C . ASP A 1 87 ? 7.913 -11.068 12.584 1.00 97.38 87 ASP A C 1
ATOM 685 O O . ASP A 1 87 ? 8.455 -9.977 12.802 1.00 97.38 87 ASP A O 1
ATOM 689 N N . THR A 1 88 ? 7.786 -11.543 11.343 1.00 96.94 88 THR A N 1
ATOM 690 C CA . THR A 1 88 ? 8.296 -10.835 10.169 1.00 96.94 88 THR A CA 1
ATOM 691 C C . THR A 1 88 ? 7.538 -9.530 9.914 1.00 96.94 88 THR A C 1
ATOM 693 O O . THR A 1 88 ? 8.160 -8.521 9.562 1.00 96.94 88 THR A O 1
ATOM 696 N N . LEU A 1 89 ? 6.210 -9.513 10.074 1.00 97.06 89 LEU A N 1
ATOM 697 C CA . LEU A 1 89 ? 5.408 -8.294 9.915 1.00 97.06 89 LEU A CA 1
ATOM 698 C C . LEU A 1 89 ? 5.732 -7.249 10.986 1.00 97.06 89 LEU A C 1
ATOM 700 O O . LEU A 1 89 ? 5.837 -6.061 10.672 1.00 97.06 89 LEU A O 1
ATOM 704 N N . ILE A 1 90 ? 5.958 -7.676 12.227 1.00 96.81 90 ILE A N 1
ATOM 705 C CA . ILE A 1 90 ? 6.384 -6.811 13.331 1.00 96.81 90 ILE A CA 1
ATOM 706 C C . ILE A 1 90 ? 7.736 -6.176 12.993 1.00 96.81 90 ILE A C 1
ATOM 708 O O . ILE A 1 90 ? 7.941 -4.976 13.194 1.00 96.81 90 ILE A O 1
ATOM 712 N N . ASP A 1 91 ? 8.662 -6.934 12.410 1.00 95.94 91 ASP A N 1
ATOM 713 C CA . ASP A 1 91 ? 9.934 -6.382 11.950 1.00 95.94 91 ASP A CA 1
ATOM 714 C C . ASP A 1 91 ? 9.773 -5.402 10.778 1.00 95.94 91 ASP A C 1
ATOM 716 O O . ASP A 1 91 ? 10.513 -4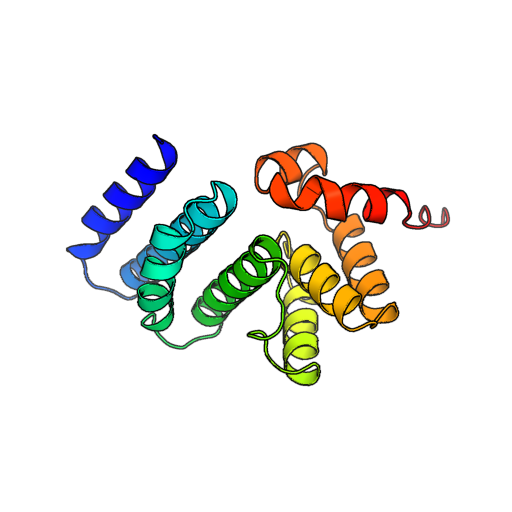.412 10.685 1.00 95.94 91 ASP A O 1
ATOM 720 N N . TRP A 1 92 ? 8.781 -5.605 9.904 1.00 95.81 92 TRP A N 1
ATOM 721 C CA . TRP A 1 92 ? 8.432 -4.618 8.877 1.00 95.81 92 TRP A CA 1
ATOM 722 C C . TRP A 1 92 ? 7.891 -3.331 9.507 1.00 95.81 92 TRP A C 1
ATOM 724 O O . TRP A 1 92 ? 8.341 -2.246 9.125 1.00 95.81 92 TRP A O 1
ATOM 734 N N . ALA A 1 93 ? 7.013 -3.439 10.508 1.00 95.62 93 ALA A N 1
ATOM 735 C CA . ALA A 1 93 ? 6.470 -2.308 11.257 1.00 95.62 93 ALA A CA 1
ATOM 736 C C . ALA A 1 93 ? 7.578 -1.504 11.957 1.00 95.62 93 ALA A C 1
ATOM 738 O O . ALA A 1 93 ? 7.695 -0.295 11.741 1.00 95.62 93 ALA A O 1
ATOM 739 N N . LYS A 1 94 ? 8.484 -2.170 12.690 1.00 94.44 94 LYS A N 1
ATOM 740 C CA . LYS A 1 94 ? 9.670 -1.533 13.302 1.00 94.44 94 LYS A CA 1
ATOM 741 C C . LYS A 1 94 ? 10.512 -0.784 12.268 1.00 94.44 94 LYS A C 1
ATOM 743 O O . LYS A 1 94 ? 11.014 0.309 12.535 1.00 94.44 94 LYS A O 1
ATOM 748 N N . GLY A 1 95 ? 10.688 -1.374 11.085 1.00 91.81 95 GLY A N 1
ATOM 749 C CA . GLY A 1 95 ? 11.408 -0.755 9.977 1.00 91.81 95 GLY A CA 1
ATOM 750 C C . GLY A 1 95 ? 10.733 0.514 9.452 1.00 91.81 95 GLY A C 1
ATOM 751 O O . GLY A 1 95 ? 11.433 1.480 9.145 1.00 91.81 95 GLY A O 1
ATOM 752 N N . LEU A 1 96 ? 9.400 0.539 9.366 1.00 90.44 96 LEU A N 1
ATOM 753 C CA . LEU A 1 96 ? 8.640 1.718 8.940 1.00 90.44 96 LEU A CA 1
ATOM 754 C C . LEU A 1 96 ? 8.642 2.832 9.989 1.00 90.44 96 LEU A C 1
ATOM 756 O O . LEU A 1 96 ? 8.832 3.989 9.624 1.00 90.44 96 LEU A O 1
ATOM 760 N N . LEU A 1 97 ? 8.519 2.495 11.275 1.00 90.62 97 LEU A N 1
ATOM 761 C CA . LEU A 1 97 ? 8.513 3.467 12.378 1.00 90.62 97 LEU A CA 1
ATOM 762 C C . LEU A 1 97 ? 9.809 4.287 12.478 1.00 90.62 97 LEU A C 1
ATOM 764 O O . LEU A 1 97 ? 9.810 5.395 13.008 1.00 90.62 97 LEU A O 1
ATOM 768 N N . ARG A 1 98 ? 10.918 3.785 11.928 1.00 89.81 98 ARG A N 1
ATOM 769 C CA . ARG A 1 98 ? 12.202 4.505 11.863 1.00 89.81 98 ARG A CA 1
ATOM 770 C C . ARG A 1 98 ? 12.304 5.487 10.689 1.00 89.81 98 ARG A C 1
ATOM 772 O O . ARG A 1 98 ? 13.368 6.064 10.476 1.00 89.81 98 ARG A O 1
ATOM 779 N N . ARG A 1 99 ? 11.254 5.638 9.876 1.00 84.56 99 ARG A N 1
ATOM 780 C CA . ARG A 1 99 ? 11.272 6.435 8.640 1.00 84.56 99 ARG A CA 1
ATOM 781 C C . ARG A 1 99 ? 10.411 7.683 8.767 1.00 84.56 99 ARG A C 1
ATOM 783 O O . ARG A 1 99 ? 9.369 7.666 9.407 1.00 84.56 99 ARG A O 1
ATOM 790 N N . ASN A 1 100 ? 10.812 8.727 8.043 1.00 75.00 100 ASN A N 1
ATOM 791 C CA . ASN A 1 100 ? 10.119 10.018 8.055 1.00 75.00 100 ASN A CA 1
ATOM 792 C C . ASN A 1 100 ? 8.781 10.001 7.297 1.00 75.00 100 ASN A C 1
ATOM 794 O O . ASN A 1 100 ? 7.889 10.771 7.623 1.00 75.00 100 ASN A O 1
ATOM 798 N N . HIS A 1 101 ? 8.635 9.141 6.282 1.00 70.56 101 HIS A N 1
ATOM 799 C CA . HIS A 1 101 ? 7.434 9.076 5.438 1.00 70.56 101 HIS A CA 1
ATOM 800 C C . HIS A 1 101 ? 7.027 7.615 5.212 1.00 70.56 101 HIS A C 1
ATOM 802 O O . HIS A 1 101 ? 7.506 6.992 4.259 1.00 70.56 101 HIS A O 1
ATOM 808 N N . PRO A 1 102 ? 6.220 7.034 6.115 1.00 76.19 102 PRO A N 1
ATOM 809 C CA . PRO A 1 102 ? 5.877 5.616 6.063 1.00 76.19 102 PRO A CA 1
ATOM 810 C C . PRO A 1 102 ? 4.568 5.321 5.305 1.00 76.19 102 PRO A C 1
ATOM 812 O O . PRO A 1 102 ? 4.203 4.159 5.157 1.00 76.19 102 PRO A O 1
ATOM 815 N N . PHE A 1 103 ? 3.862 6.344 4.813 1.00 82.81 103 PHE A N 1
ATOM 816 C CA . PHE A 1 103 ? 2.653 6.181 4.000 1.00 82.81 103 PHE A CA 1
ATOM 817 C C . PHE A 1 103 ? 2.993 5.765 2.550 1.00 82.81 103 PHE A C 1
ATOM 819 O O . PHE A 1 103 ? 3.946 6.312 1.984 1.00 82.81 103 PHE A O 1
ATOM 826 N N . PRO A 1 104 ? 2.232 4.851 1.910 1.00 90.25 104 PRO A N 1
ATOM 827 C CA . PRO A 1 104 ? 1.022 4.155 2.388 1.00 90.25 104 PRO A CA 1
ATOM 828 C C . PRO A 1 104 ? 1.290 2.881 3.207 1.00 90.25 104 PRO A C 1
ATOM 830 O O . PRO A 1 104 ? 0.368 2.345 3.817 1.00 90.25 104 PRO A O 1
ATOM 833 N N . ASP A 1 105 ? 2.531 2.392 3.229 1.00 92.88 105 ASP A N 1
ATOM 834 C CA . ASP A 1 105 ? 2.900 1.076 3.766 1.00 92.88 105 ASP A CA 1
ATOM 835 C C . ASP A 1 105 ? 2.444 0.865 5.224 1.00 92.88 105 ASP A C 1
ATOM 837 O O . ASP A 1 105 ? 2.042 -0.235 5.593 1.00 92.88 105 ASP A O 1
ATOM 841 N N . MET A 1 106 ? 2.466 1.918 6.048 1.00 94.31 106 MET A N 1
ATOM 842 C CA . MET A 1 106 ? 2.018 1.868 7.445 1.00 94.31 106 MET A CA 1
ATOM 843 C C . MET A 1 106 ? 0.508 1.650 7.586 1.00 94.31 106 MET A C 1
ATOM 845 O O . MET A 1 106 ? 0.096 0.857 8.427 1.00 94.31 106 MET A O 1
ATOM 849 N N . ALA A 1 107 ? -0.307 2.285 6.737 1.00 94.94 107 ALA A N 1
ATOM 850 C CA . ALA A 1 107 ? -1.751 2.051 6.716 1.00 94.94 107 ALA A CA 1
ATOM 851 C C . ALA A 1 107 ? -2.061 0.612 6.287 1.00 94.94 107 ALA A C 1
ATOM 853 O O . ALA A 1 107 ? -2.889 -0.060 6.894 1.00 94.94 107 ALA A O 1
ATOM 854 N N . LEU A 1 108 ? -1.345 0.118 5.273 1.00 96.81 108 LEU A N 1
ATOM 855 C CA . LEU A 1 108 ? -1.506 -1.252 4.799 1.00 96.81 108 LEU A CA 1
ATOM 856 C C . LEU A 1 108 ? -1.089 -2.280 5.859 1.00 96.81 108 LEU A C 1
ATOM 858 O O . LEU A 1 108 ? -1.784 -3.273 6.029 1.00 96.81 108 LEU A O 1
ATOM 862 N N . LEU A 1 109 ? 0.003 -2.054 6.598 1.00 97.31 109 LEU A N 1
ATOM 863 C CA . LEU A 1 109 ? 0.369 -2.929 7.717 1.00 97.31 109 LEU A CA 1
ATOM 864 C C . LEU A 1 109 ? -0.674 -2.903 8.832 1.00 97.31 109 LEU A C 1
ATOM 866 O O . LEU A 1 109 ? -1.017 -3.966 9.338 1.00 97.31 109 LEU A O 1
ATOM 870 N N . ALA A 1 110 ? -1.198 -1.729 9.188 1.00 97.38 110 ALA A N 1
ATOM 871 C CA . ALA A 1 110 ? -2.271 -1.631 10.171 1.00 97.38 110 ALA A CA 1
ATOM 872 C C . ALA A 1 110 ? -3.501 -2.451 9.736 1.00 97.38 110 ALA A C 1
ATOM 874 O O . ALA A 1 110 ? -4.051 -3.189 10.545 1.00 97.38 110 ALA A O 1
ATOM 875 N N . TRP A 1 111 ? -3.871 -2.424 8.451 1.00 98.06 111 TRP A N 1
ATOM 876 C CA . TRP A 1 111 ? -4.932 -3.290 7.921 1.00 98.06 111 TRP A CA 1
ATOM 877 C C . TRP A 1 111 ? -4.626 -4.783 8.095 1.00 98.06 111 TRP A C 1
ATOM 879 O O . TRP A 1 111 ? -5.506 -5.546 8.491 1.00 98.06 111 TRP A O 1
ATOM 889 N N . VAL A 1 112 ? -3.382 -5.212 7.858 1.00 98.25 112 VAL A N 1
ATOM 890 C CA . VAL A 1 112 ? -2.990 -6.616 8.070 1.00 98.25 112 VAL A CA 1
ATOM 891 C C . VAL A 1 112 ? -3.118 -7.002 9.544 1.00 98.25 112 VAL A C 1
ATOM 893 O O . VAL A 1 112 ? -3.725 -8.023 9.853 1.00 98.25 112 VAL A O 1
ATOM 896 N N . PHE A 1 113 ? -2.581 -6.192 10.459 1.00 98.19 113 PHE A N 1
ATOM 897 C CA . PHE A 1 113 ? -2.646 -6.479 11.895 1.00 98.19 113 PHE A CA 1
ATOM 898 C C . PHE A 1 113 ? -4.080 -6.500 12.426 1.00 98.19 113 PHE A C 1
ATOM 900 O O . PHE A 1 113 ? -4.404 -7.345 13.258 1.00 98.19 113 PHE A O 1
ATOM 907 N N . GLU A 1 114 ? -4.966 -5.660 11.888 1.00 97.56 114 GLU A N 1
ATOM 908 C CA . GLU A 1 114 ? -6.388 -5.694 12.231 1.00 97.56 114 GLU A CA 1
ATOM 909 C C . GLU A 1 114 ? -7.021 -7.042 11.875 1.00 97.56 114 GLU A C 1
ATOM 911 O O . GLU A 1 114 ? -7.706 -7.643 12.703 1.00 97.56 114 GLU A O 1
ATOM 916 N N . ARG A 1 115 ? -6.743 -7.567 10.677 1.00 97.12 115 ARG A N 1
ATOM 917 C CA . ARG A 1 115 ? -7.238 -8.887 10.254 1.00 97.12 115 ARG A CA 1
ATOM 918 C C . ARG A 1 115 ? -6.698 -10.029 11.106 1.00 97.12 115 ARG A C 1
ATOM 920 O O . ARG A 1 115 ? -7.378 -11.040 11.271 1.00 97.12 115 ARG A O 1
ATOM 927 N N . ARG A 1 116 ? -5.497 -9.858 11.656 1.00 96.88 116 ARG A N 1
ATOM 928 C CA . ARG A 1 116 ? -4.863 -10.816 12.571 1.00 96.88 116 ARG A CA 1
ATOM 929 C C . ARG A 1 116 ? -5.270 -10.623 14.034 1.00 96.88 116 ARG A C 1
ATOM 931 O O . ARG A 1 116 ? -4.884 -11.426 14.876 1.00 96.88 116 ARG A O 1
ATOM 938 N N . GLY A 1 117 ? -6.092 -9.615 14.333 1.00 97.19 117 GLY A N 1
ATOM 939 C CA . GLY A 1 117 ? -6.611 -9.352 15.675 1.00 97.19 117 GLY A CA 1
ATOM 940 C C . GLY A 1 117 ? -5.622 -8.664 16.620 1.00 97.19 117 GLY A C 1
ATOM 941 O O . GLY A 1 117 ? -5.867 -8.642 17.824 1.00 97.19 117 GLY A O 1
ATOM 942 N N . ASP A 1 118 ? -4.532 -8.088 16.109 1.00 97.62 118 ASP A N 1
ATOM 943 C CA . ASP A 1 118 ? -3.548 -7.349 16.909 1.00 97.62 118 ASP A CA 1
ATOM 944 C C . ASP A 1 118 ? -3.948 -5.869 17.021 1.00 97.62 118 ASP A C 1
ATOM 946 O O . ASP A 1 118 ? -3.447 -4.991 16.313 1.00 97.62 118 ASP A O 1
ATOM 950 N N . ALA A 1 119 ? -4.914 -5.599 17.901 1.00 96.50 119 ALA A N 1
ATOM 951 C CA . ALA A 1 119 ? -5.459 -4.259 18.106 1.00 96.50 119 ALA A CA 1
ATOM 952 C C . ALA A 1 119 ? -4.412 -3.248 18.614 1.00 96.50 119 ALA A C 1
ATOM 954 O O . ALA A 1 119 ? -4.486 -2.068 18.265 1.00 96.50 119 ALA A O 1
ATOM 955 N N . ASP A 1 120 ? -3.423 -3.701 19.389 1.00 96.31 120 ASP A N 1
ATOM 956 C CA . ASP A 1 120 ? -2.371 -2.838 19.934 1.00 96.31 120 ASP A CA 1
ATOM 957 C C . ASP A 1 120 ? -1.459 -2.326 18.815 1.00 96.31 120 ASP A C 1
ATOM 959 O O . ASP A 1 120 ? -1.165 -1.129 18.736 1.00 96.31 120 ASP A O 1
ATOM 963 N N . MET A 1 121 ? -1.055 -3.210 17.897 1.00 96.38 121 MET A N 1
ATOM 964 C CA . MET A 1 121 ? -0.261 -2.815 16.735 1.00 96.38 121 MET A CA 1
ATOM 965 C C . MET A 1 121 ? -1.055 -1.922 15.777 1.00 96.38 121 MET A C 1
ATOM 967 O O . MET A 1 121 ? -0.500 -0.968 15.227 1.00 96.38 121 MET A O 1
ATOM 971 N N . VAL A 1 122 ? -2.357 -2.178 15.600 1.00 97.25 122 VAL A N 1
ATOM 972 C CA . VAL A 1 122 ? -3.245 -1.300 14.818 1.00 97.25 122 VAL A CA 1
ATOM 973 C C . VAL A 1 122 ? -3.262 0.107 15.409 1.00 97.25 122 VAL A C 1
ATOM 975 O O . VAL A 1 122 ? -2.997 1.071 14.688 1.00 97.25 122 VAL A O 1
ATOM 978 N N . ALA A 1 123 ? -3.519 0.231 16.714 1.00 95.69 123 ALA A N 1
ATOM 979 C CA . ALA A 1 123 ? -3.566 1.518 17.400 1.00 95.69 123 ALA A CA 1
ATOM 980 C C . ALA A 1 123 ? -2.226 2.263 17.305 1.00 95.69 123 ALA A C 1
ATOM 982 O O . ALA A 1 123 ? -2.204 3.448 16.964 1.00 95.69 123 ALA A O 1
ATOM 983 N N . LEU A 1 124 ? -1.107 1.561 17.525 1.00 95.00 124 LEU A N 1
ATOM 984 C CA . LEU A 1 124 ? 0.237 2.126 17.396 1.00 95.00 124 LEU A CA 1
ATOM 985 C C . LEU A 1 124 ? 0.491 2.675 15.987 1.00 95.00 124 LEU A C 1
ATOM 987 O O . LEU A 1 124 ? 0.909 3.821 15.833 1.00 95.00 124 LEU A O 1
ATOM 991 N N . LEU A 1 125 ? 0.251 1.867 14.950 1.00 95.56 125 LEU A N 1
ATOM 992 C CA . LEU A 1 125 ? 0.544 2.255 13.570 1.00 95.56 125 LEU A CA 1
ATOM 993 C C . LEU A 1 125 ? -0.366 3.380 13.077 1.00 95.56 125 LEU A C 1
ATOM 995 O O . LEU A 1 125 ? 0.106 4.255 12.355 1.00 95.56 125 LEU A O 1
ATOM 999 N N . LEU A 1 126 ? -1.646 3.382 13.456 1.00 94.69 126 LEU A N 1
ATOM 1000 C CA . LEU A 1 126 ? -2.571 4.451 13.082 1.00 94.69 126 LEU A CA 1
ATOM 1001 C C . LEU A 1 126 ? -2.260 5.764 13.807 1.00 94.69 126 LEU A C 1
ATOM 1003 O O . LEU A 1 126 ? -2.271 6.812 13.162 1.00 94.69 126 LEU A O 1
ATOM 1007 N N . GLY A 1 127 ? -1.923 5.716 15.100 1.00 93.31 127 GLY A N 1
ATOM 1008 C CA . GLY A 1 127 ? -1.498 6.900 15.852 1.00 93.31 127 GLY A CA 1
ATOM 1009 C C . GLY A 1 127 ? -0.229 7.521 15.266 1.00 93.31 127 GLY A C 1
ATOM 1010 O O . GLY A 1 127 ? -0.186 8.714 14.967 1.00 93.31 127 GLY A O 1
ATOM 1011 N N . GLU A 1 128 ? 0.776 6.689 14.990 1.00 92.81 128 GLU A N 1
ATOM 1012 C CA . GLU A 1 128 ? 2.022 7.130 14.356 1.00 92.81 128 GLU A CA 1
ATOM 1013 C C . GLU A 1 128 ? 1.802 7.654 12.936 1.00 92.81 128 GLU A C 1
ATOM 1015 O O . GLU A 1 128 ? 2.444 8.619 12.514 1.00 92.81 128 GLU A O 1
ATOM 1020 N N . LEU A 1 129 ? 0.877 7.051 12.186 1.00 91.25 129 LEU A N 1
ATOM 1021 C CA . LEU A 1 129 ? 0.513 7.541 10.867 1.00 91.25 129 LEU A CA 1
ATOM 1022 C C . LEU A 1 129 ? -0.111 8.936 10.959 1.00 91.25 129 LEU A C 1
ATOM 1024 O O . LEU A 1 129 ? 0.333 9.825 10.235 1.00 91.25 129 LEU A O 1
ATOM 1028 N N . ALA A 1 130 ? -1.087 9.135 11.849 1.00 89.62 130 ALA A N 1
ATOM 1029 C CA . ALA A 1 130 ? -1.792 10.404 12.024 1.00 89.62 130 ALA A CA 1
ATOM 1030 C C . ALA A 1 130 ? -0.835 11.557 12.371 1.00 89.62 130 ALA A C 1
ATOM 1032 O O . ALA A 1 130 ? -0.917 12.629 11.772 1.00 89.62 130 ALA A O 1
ATOM 1033 N N . GLN A 1 131 ? 0.130 11.310 13.262 1.00 88.56 131 GLN A N 1
ATOM 1034 C CA . GLN A 1 131 ? 1.126 12.304 13.680 1.00 88.56 131 GLN A CA 1
ATOM 1035 C C . GLN A 1 131 ? 2.150 12.648 12.588 1.00 88.56 131 GLN A C 1
ATOM 1037 O O . GLN A 1 131 ? 2.752 13.722 12.606 1.00 88.56 131 GLN A O 1
ATOM 1042 N N . ARG A 1 132 ? 2.393 11.733 11.641 1.00 86.56 132 ARG A N 1
ATOM 1043 C CA . ARG A 1 132 ? 3.504 11.828 10.676 1.00 86.56 132 ARG A CA 1
ATOM 1044 C C . ARG A 1 132 ? 3.050 12.007 9.233 1.00 86.56 132 ARG A C 1
ATOM 1046 O O . ARG A 1 132 ? 3.856 11.817 8.314 1.00 86.56 132 ARG A O 1
ATOM 1053 N N . LEU A 1 133 ? 1.783 12.352 8.999 1.00 82.19 133 LEU A N 1
ATOM 1054 C CA . LEU A 1 133 ? 1.292 12.584 7.645 1.00 82.19 133 LEU A CA 1
ATOM 1055 C C . LEU A 1 133 ? 2.098 13.720 6.983 1.00 82.19 133 LEU A C 1
ATOM 1057 O O . LEU A 1 133 ? 2.131 14.839 7.491 1.00 82.19 133 LEU A O 1
ATOM 1061 N N . PRO A 1 134 ? 2.762 13.468 5.839 1.00 73.38 134 PRO A N 1
ATOM 1062 C CA . PRO A 1 134 ? 3.623 14.469 5.204 1.00 73.38 134 PRO A CA 1
ATOM 1063 C C . PRO A 1 134 ? 2.844 15.620 4.560 1.00 73.38 134 PRO A C 1
ATOM 1065 O O . PRO A 1 134 ? 3.411 16.665 4.249 1.00 73.38 134 PRO A O 1
ATOM 1068 N N . VAL A 1 135 ? 1.561 15.397 4.292 1.00 80.06 135 VAL A N 1
ATOM 1069 C CA . VAL A 1 135 ? 0.606 16.340 3.713 1.00 80.06 135 VAL A CA 1
ATOM 1070 C C . VAL A 1 135 ? -0.770 16.048 4.325 1.00 80.06 135 VAL A C 1
ATOM 1072 O O . VAL A 1 135 ? -0.955 14.949 4.853 1.00 80.06 135 VAL A O 1
ATOM 1075 N N . PRO A 1 136 ? -1.739 16.977 4.234 1.00 85.38 136 PRO A N 1
ATOM 1076 C CA . PRO A 1 136 ? -3.099 16.729 4.708 1.00 85.38 136 PRO A CA 1
ATOM 1077 C C . PRO A 1 136 ? -3.683 15.424 4.152 1.00 85.38 136 PRO A C 1
ATOM 1079 O O . PRO A 1 136 ? -3.423 15.073 2.993 1.00 85.38 136 PRO A O 1
ATOM 1082 N N . TYR A 1 137 ? -4.459 14.716 4.976 1.00 86.12 137 TYR A N 1
ATOM 1083 C CA . TYR A 1 137 ? -5.029 13.402 4.664 1.00 86.12 137 TYR A CA 1
ATOM 1084 C C . TYR A 1 137 ? -5.774 13.388 3.322 1.00 86.12 137 TYR A C 1
ATOM 1086 O O . TYR A 1 137 ? -5.583 12.483 2.509 1.00 86.12 137 TYR A O 1
ATOM 1094 N N . GLU A 1 138 ? -6.508 14.458 3.020 1.00 86.06 138 GLU A N 1
ATOM 1095 C CA . GLU A 1 138 ? -7.288 14.631 1.793 1.00 86.06 138 GLU A CA 1
ATOM 1096 C C . GLU A 1 138 ? -6.412 14.573 0.536 1.00 86.06 138 GLU A C 1
ATOM 1098 O O . GLU A 1 138 ? -6.865 14.162 -0.528 1.00 86.06 138 GLU A O 1
ATOM 1103 N N . ARG A 1 139 ? -5.134 14.964 0.631 1.00 84.88 139 ARG A N 1
ATOM 1104 C CA . ARG A 1 139 ? -4.185 14.850 -0.488 1.00 84.88 139 ARG A CA 1
ATOM 1105 C C . ARG A 1 139 ? -3.597 13.452 -0.613 1.00 84.88 139 ARG A C 1
ATOM 1107 O O . ARG A 1 139 ? -3.269 13.037 -1.722 1.00 84.88 139 ARG A O 1
ATOM 1114 N N . LEU A 1 140 ? -3.450 12.734 0.497 1.00 81.25 140 LEU A N 1
ATOM 1115 C CA . LEU A 1 140 ? -2.929 11.369 0.496 1.00 81.25 140 LEU A CA 1
ATOM 1116 C C . LEU A 1 140 ? -3.920 10.389 -0.123 1.00 81.25 140 LEU A C 1
ATOM 1118 O O . LEU A 1 140 ? -3.518 9.550 -0.930 1.00 81.25 140 LEU A O 1
ATOM 1122 N N . VAL A 1 141 ? -5.211 10.540 0.179 1.00 84.50 141 VAL A N 1
ATOM 1123 C CA . VAL A 1 141 ? -6.262 9.690 -0.401 1.00 84.50 141 VAL A CA 1
ATOM 1124 C C . VAL A 1 141 ? -6.423 9.894 -1.907 1.00 84.50 141 VAL A C 1
ATOM 1126 O O . VAL A 1 141 ? -6.819 8.970 -2.600 1.00 84.50 141 VAL A O 1
ATOM 1129 N N . LEU A 1 142 ? -6.013 11.035 -2.475 1.00 85.38 142 LEU A N 1
ATOM 1130 C CA . LEU A 1 142 ? -5.954 11.186 -3.938 1.00 85.38 142 LEU A CA 1
ATOM 1131 C C . LEU A 1 142 ? -4.905 10.271 -4.587 1.00 85.38 142 LEU A C 1
ATOM 1133 O O . LEU A 1 142 ? -5.045 9.909 -5.754 1.00 85.38 142 LEU A O 1
ATOM 1137 N N . MET A 1 143 ? -3.846 9.913 -3.855 1.00 81.75 143 MET A N 1
ATOM 1138 C CA . MET A 1 143 ? -2.794 9.019 -4.347 1.00 81.75 143 MET A CA 1
ATOM 1139 C C . MET A 1 143 ? -3.138 7.539 -4.146 1.00 81.75 143 MET A C 1
ATOM 1141 O O . MET A 1 143 ? -2.694 6.713 -4.940 1.00 81.75 143 MET A O 1
ATOM 1145 N N . TYR A 1 144 ? -3.913 7.222 -3.105 1.00 87.31 144 TYR A N 1
ATOM 1146 C CA . TYR A 1 144 ? -4.350 5.865 -2.756 1.00 87.31 144 TYR A CA 1
ATOM 1147 C C . TYR A 1 144 ? -5.834 5.866 -2.375 1.00 87.31 144 TYR A C 1
ATOM 1149 O O . TYR A 1 144 ? -6.178 5.655 -1.209 1.00 87.31 144 TYR A O 1
ATOM 1157 N N . PRO A 1 145 ? -6.731 6.125 -3.341 1.00 90.31 145 PRO A N 1
ATOM 1158 C CA . PRO A 1 145 ? -8.155 6.295 -3.058 1.00 90.31 145 PRO A CA 1
ATOM 1159 C C . PRO A 1 145 ? -8.797 5.015 -2.538 1.00 90.31 145 PRO A C 1
ATOM 1161 O O . PRO A 1 145 ? -9.789 5.074 -1.819 1.00 90.31 145 PRO A O 1
ATOM 1164 N N . SER A 1 146 ? -8.221 3.853 -2.857 1.00 92.44 146 SER A N 1
ATOM 1165 C CA . SER A 1 146 ? -8.719 2.581 -2.351 1.00 92.44 146 SER A CA 1
ATOM 1166 C C . SER A 1 146 ? -8.610 2.439 -0.832 1.00 92.44 146 SER A C 1
ATOM 1168 O O . SER A 1 146 ? -9.386 1.674 -0.270 1.00 92.44 146 SER A O 1
ATOM 1170 N N . LEU A 1 147 ? -7.698 3.170 -0.176 1.00 92.56 147 LEU A N 1
ATOM 1171 C CA . LEU A 1 147 ? -7.505 3.105 1.274 1.00 92.56 147 LEU A CA 1
ATOM 1172 C C . LEU A 1 147 ? -8.543 3.910 2.057 1.00 92.56 147 LEU A C 1
ATOM 1174 O O . LEU A 1 147 ? -8.792 3.584 3.215 1.00 92.56 147 LEU A O 1
ATOM 1178 N N . ASP A 1 148 ? -9.131 4.949 1.461 1.00 93.75 148 ASP A N 1
ATOM 1179 C CA . ASP A 1 148 ? -10.008 5.905 2.152 1.00 93.75 148 ASP A CA 1
ATOM 1180 C C . ASP A 1 148 ? -11.193 5.245 2.887 1.00 93.75 148 ASP A C 1
ATOM 1182 O O . ASP A 1 148 ? -11.344 5.492 4.086 1.00 93.75 148 ASP A O 1
ATOM 1186 N N . PRO A 1 149 ? -11.953 4.305 2.280 1.00 94.81 149 PRO A N 1
ATOM 1187 C CA . PRO A 1 149 ? -13.087 3.671 2.957 1.00 94.81 149 PRO A CA 1
ATOM 1188 C C . PRO A 1 149 ? -12.712 2.909 4.234 1.00 94.81 149 PRO A C 1
ATOM 1190 O O . PRO A 1 149 ? -13.547 2.735 5.119 1.00 94.81 149 PRO A O 1
ATOM 1193 N N . TRP A 1 150 ? -11.469 2.427 4.326 1.00 95.62 150 TRP A N 1
ATOM 1194 C CA . TRP A 1 150 ? -10.971 1.709 5.496 1.00 95.62 150 TRP A CA 1
ATOM 1195 C C . TRP A 1 150 ? -10.253 2.647 6.474 1.00 95.62 150 TRP A C 1
ATOM 1197 O O . TRP A 1 150 ? -10.504 2.602 7.678 1.00 95.62 150 TRP A O 1
ATOM 1207 N N . LEU A 1 151 ? -9.372 3.506 5.966 1.00 94.62 151 LEU A N 1
ATOM 1208 C CA . LEU A 1 151 ? -8.491 4.338 6.777 1.00 94.62 151 LEU A CA 1
ATOM 1209 C C . LEU A 1 151 ? -9.214 5.553 7.370 1.00 94.62 151 LEU A C 1
ATOM 1211 O O . LEU A 1 151 ? -8.964 5.891 8.522 1.00 94.62 151 LEU A O 1
ATOM 1215 N N . GLY A 1 152 ? -10.110 6.190 6.613 1.00 93.50 152 GLY A N 1
ATOM 1216 C CA . GLY A 1 152 ? -10.779 7.432 7.009 1.00 93.50 152 GLY A CA 1
ATOM 1217 C C . GLY A 1 152 ? -11.551 7.307 8.324 1.00 93.50 152 GLY A C 1
ATOM 1218 O O . GLY A 1 152 ? -11.252 8.055 9.257 1.00 93.50 152 GLY A O 1
ATOM 1219 N N . PRO A 1 153 ? -12.471 6.329 8.458 1.00 94.88 153 PRO A N 1
ATOM 1220 C CA . PRO A 1 153 ? -13.187 6.093 9.712 1.00 94.88 153 PRO A CA 1
ATOM 1221 C C . PRO A 1 153 ? -12.244 5.840 10.894 1.00 94.88 153 PRO A C 1
ATOM 1223 O O . PRO A 1 153 ? -12.420 6.407 11.964 1.00 94.88 153 PRO A O 1
ATOM 1226 N N . ARG A 1 154 ? -11.177 5.062 10.681 1.00 95.06 154 ARG A N 1
ATOM 1227 C CA . ARG A 1 154 ? -10.223 4.697 11.739 1.00 95.06 154 ARG A CA 1
ATOM 1228 C C . ARG A 1 154 ? -9.393 5.873 12.226 1.00 95.06 154 ARG A C 1
ATOM 1230 O O . ARG A 1 154 ? -9.111 5.949 13.413 1.00 95.06 154 ARG A O 1
ATOM 1237 N N . LEU A 1 155 ? -8.998 6.776 11.329 1.00 92.06 155 LEU A N 1
ATOM 1238 C CA . LEU A 1 155 ? -8.303 8.000 11.722 1.00 92.06 155 LEU A CA 1
ATOM 1239 C C . LEU A 1 155 ? -9.238 8.976 12.444 1.00 92.06 155 LEU A C 1
ATOM 1241 O O . LEU A 1 155 ? -8.787 9.664 13.353 1.00 92.06 155 LEU A O 1
ATOM 1245 N N . ALA A 1 156 ? -10.519 9.026 12.068 1.00 90.56 156 ALA A N 1
ATOM 1246 C CA . ALA A 1 156 ? -11.516 9.854 12.747 1.00 90.56 156 ALA A CA 1
ATOM 1247 C C . ALA A 1 156 ? -11.844 9.349 14.165 1.00 90.56 156 ALA A C 1
ATOM 1249 O O . ALA A 1 156 ? -12.145 10.157 15.040 1.00 90.56 156 ALA A O 1
ATOM 1250 N N . ASP A 1 157 ? -11.749 8.036 14.385 1.00 91.69 157 ASP A N 1
ATOM 1251 C CA . ASP A 1 157 ? -11.981 7.388 15.681 1.00 91.69 157 ASP A CA 1
ATOM 1252 C C . ASP A 1 157 ? -10.756 7.424 16.614 1.00 91.69 157 ASP A C 1
ATOM 1254 O O . ASP A 1 157 ? -10.851 7.012 17.775 1.00 91.69 157 ASP A O 1
ATOM 1258 N N . LEU A 1 158 ? -9.595 7.903 16.143 1.00 88.56 158 LEU A N 1
ATOM 1259 C CA . LEU A 1 158 ? -8.435 8.069 17.014 1.00 88.56 158 LEU A CA 1
ATOM 1260 C C . LEU A 1 158 ? -8.745 9.108 18.100 1.00 88.56 158 LEU A C 1
ATOM 1262 O O . LEU A 1 158 ? -9.338 10.152 17.811 1.00 88.56 158 LEU A O 1
ATOM 1266 N N . PRO A 1 159 ? -8.328 8.860 19.353 1.00 81.38 159 PRO A N 1
ATOM 1267 C CA . PRO A 1 159 ? -8.489 9.848 20.403 1.00 81.38 159 PRO A CA 1
ATOM 1268 C C . PRO A 1 159 ? -7.775 11.136 19.987 1.00 81.38 159 PRO A C 1
ATOM 1270 O O . PRO A 1 159 ? -6.613 11.102 19.575 1.00 81.38 159 PRO A O 1
ATOM 1273 N N . ALA A 1 160 ? -8.471 12.269 20.106 1.00 70.50 160 ALA A N 1
ATOM 1274 C CA . ALA A 1 160 ? -7.824 13.569 20.007 1.00 70.50 160 ALA A CA 1
ATOM 1275 C C . ALA A 1 160 ? -6.663 13.598 21.009 1.00 70.50 160 ALA A C 1
ATOM 1277 O O . ALA A 1 160 ? -6.831 13.143 22.146 1.00 70.50 160 ALA A O 1
ATOM 1278 N N . GLU A 1 161 ? -5.487 14.073 20.585 1.00 62.62 161 GLU A N 1
ATOM 1279 C CA . GLU A 1 161 ? -4.355 14.179 21.503 1.00 62.62 161 GLU A CA 1
ATOM 1280 C C . GLU A 1 161 ? -4.797 14.958 22.750 1.00 62.62 161 GLU A C 1
ATOM 1282 O O . GLU A 1 161 ? -5.469 15.987 22.614 1.00 62.62 161 GLU A O 1
ATOM 1287 N N . PRO A 1 162 ? -4.473 14.483 23.965 1.00 48.81 162 PRO A N 1
ATOM 1288 C CA . PRO A 1 162 ? -4.664 15.312 25.139 1.00 48.81 162 PRO A CA 1
ATOM 1289 C C . PRO A 1 162 ? -3.846 16.591 24.936 1.00 48.81 162 PRO A C 1
ATOM 1291 O O . PRO A 1 162 ? -2.645 16.515 24.676 1.00 48.81 162 PRO A O 1
ATOM 1294 N N . GLU A 1 163 ? -4.503 17.751 25.024 1.00 43.16 163 GLU A N 1
ATOM 1295 C CA . GLU A 1 163 ? -3.811 19.040 25.073 1.00 43.16 163 GLU A CA 1
ATOM 1296 C C . GLU A 1 163 ? -2.782 18.973 26.214 1.00 43.16 163 GLU A C 1
ATOM 1298 O O . GLU A 1 163 ? -3.151 18.762 27.373 1.00 43.16 163 GLU A O 1
ATOM 1303 N N . LEU A 1 164 ? -1.495 19.058 25.862 1.00 39.00 164 LEU A N 1
ATOM 1304 C CA . LEU A 1 164 ? -0.384 19.131 26.814 1.00 39.00 164 LEU A CA 1
ATOM 1305 C C . LEU A 1 164 ? -0.304 20.514 27.464 1.00 39.00 164 LEU A C 1
ATOM 1307 O O . LEU A 1 164 ? -0.410 21.520 26.724 1.00 39.00 164 LEU A O 1
#

pLDDT: mean 89.9, std 8.95, range [39.0, 98.25]

Sequence (164 aa):
AAALDHFDRALTLLGGSRGRWVSAARAMVASSRTMLLWELGERDRAEATMAELAATPPGAWYELRRRAVRLLRAYRLDDDRDLPDDDTLIDWAKGLLRRNHPFPDMALLAWVFERRGDADMVALLLGELAQRLPVPYERLVLMYPSLDPWLGPRLADLPAEPEL